Protein AF-A0A1M3KJK5-F1 (afdb_monomer)

Structure (mmCIF, N/CA/C/O backbone):
data_AF-A0A1M3KJK5-F1
#
_entry.id   AF-A0A1M3KJK5-F1
#
loop_
_atom_site.group_PDB
_atom_site.id
_atom_site.type_symbol
_atom_site.label_atom_id
_atom_site.label_alt_id
_atom_site.label_comp_id
_atom_site.label_asym_id
_atom_site.label_entity_id
_atom_site.label_seq_id
_atom_site.pdbx_PDB_ins_code
_atom_site.Cartn_x
_atom_site.Cartn_y
_atom_site.Cartn_z
_atom_site.occupancy
_atom_site.B_iso_or_equiv
_atom_site.auth_seq_id
_atom_site.auth_comp_id
_atom_site.auth_asym_id
_atom_site.auth_atom_id
_atom_site.pdbx_PDB_model_num
ATOM 1 N N . MET A 1 1 ? -6.332 -9.973 34.576 1.00 47.84 1 MET A N 1
ATOM 2 C CA . MET A 1 1 ? -7.235 -8.999 33.937 1.00 47.84 1 MET A CA 1
ATOM 3 C C . MET A 1 1 ? -6.655 -8.721 32.563 1.00 47.84 1 MET A C 1
ATOM 5 O O . MET A 1 1 ? -5.533 -8.240 32.508 1.00 47.84 1 MET A O 1
ATOM 9 N N . GLU A 1 2 ? -7.318 -9.130 31.486 1.00 63.72 2 GLU A N 1
ATOM 10 C CA . GLU A 1 2 ? -6.848 -8.860 30.121 1.00 63.72 2 GLU A CA 1
ATOM 11 C C . GLU A 1 2 ? -7.200 -7.416 29.742 1.00 63.72 2 GLU A C 1
ATOM 13 O O . GLU A 1 2 ? -8.370 -7.074 29.584 1.00 63.72 2 GLU A O 1
ATOM 18 N N . ASP A 1 3 ? -6.183 -6.559 29.656 1.00 72.56 3 ASP A N 1
ATOM 19 C CA . ASP A 1 3 ? -6.280 -5.217 29.083 1.00 72.56 3 ASP A CA 1
ATOM 20 C C . ASP A 1 3 ? -6.172 -5.364 27.560 1.00 72.56 3 ASP A C 1
ATOM 22 O O . ASP A 1 3 ? -5.080 -5.416 26.996 1.00 72.56 3 ASP A O 1
ATOM 26 N N . THR A 1 4 ? -7.304 -5.575 26.887 1.00 74.75 4 THR A N 1
ATOM 27 C CA . THR A 1 4 ? -7.330 -5.562 25.419 1.00 74.75 4 THR A CA 1
ATOM 28 C C . THR A 1 4 ? -7.187 -4.120 24.945 1.00 74.75 4 THR A C 1
ATOM 30 O O . THR A 1 4 ? -8.048 -3.296 25.288 1.00 74.75 4 THR A O 1
ATOM 33 N N . PRO A 1 5 ? -6.149 -3.799 24.159 1.00 81.38 5 PRO A N 1
ATOM 34 C CA . PRO A 1 5 ? -5.909 -2.439 23.719 1.00 81.38 5 PRO A CA 1
ATOM 35 C C . PRO A 1 5 ? -7.051 -1.956 22.812 1.00 81.38 5 PRO A C 1
ATOM 37 O O . PRO A 1 5 ? -7.611 -2.698 22.000 1.00 81.38 5 PRO A O 1
ATOM 40 N N . GLN A 1 6 ? -7.453 -0.698 22.994 1.00 90.44 6 GLN A N 1
ATOM 41 C CA . GLN A 1 6 ? -8.582 -0.084 22.295 1.00 90.44 6 GLN A CA 1
ATOM 42 C C . GLN A 1 6 ? -8.111 1.121 21.484 1.00 90.44 6 GLN A C 1
ATOM 44 O O . GLN A 1 6 ? -7.323 1.939 21.950 1.00 90.44 6 GLN A O 1
ATOM 49 N N . LYS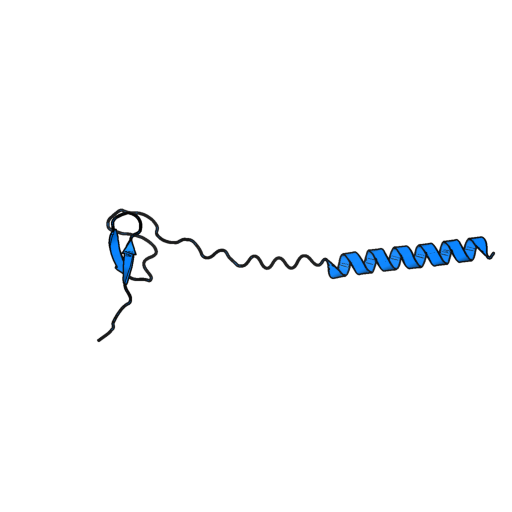 A 1 7 ? -8.672 1.281 20.287 1.00 90.06 7 LYS A N 1
ATOM 50 C CA . LYS A 1 7 ? -8.475 2.440 19.417 1.00 90.06 7 LYS A CA 1
ATOM 51 C C . LYS A 1 7 ? -9.780 3.184 19.173 1.00 90.06 7 LYS A C 1
ATOM 53 O O . LYS A 1 7 ? -10.874 2.627 19.238 1.00 90.06 7 LYS A O 1
ATOM 58 N N . THR A 1 8 ? -9.666 4.447 18.796 1.00 91.69 8 THR A N 1
ATOM 59 C CA . THR A 1 8 ? -10.821 5.282 18.458 1.00 91.69 8 THR A CA 1
ATOM 60 C C . THR A 1 8 ? -11.099 5.250 16.956 1.00 91.69 8 THR A C 1
ATOM 62 O O . THR A 1 8 ? -10.202 5.387 16.124 1.00 91.69 8 THR A O 1
ATOM 65 N N . CYS A 1 9 ? -12.366 5.096 16.578 1.00 91.81 9 CYS A N 1
ATOM 66 C CA . CYS A 1 9 ? -12.808 5.192 15.194 1.00 91.81 9 CYS A CA 1
ATOM 67 C C . CYS A 1 9 ? -12.580 6.605 14.641 1.00 91.81 9 CYS A C 1
ATOM 69 O O . CYS A 1 9 ? -13.207 7.559 15.098 1.00 91.81 9 CYS A O 1
ATOM 71 N N . ARG A 1 10 ? -11.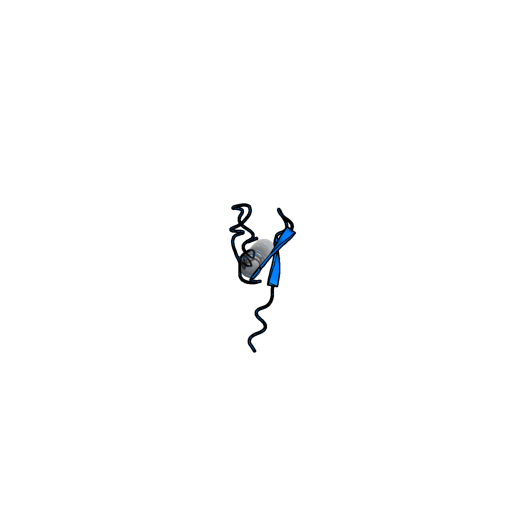786 6.726 13.570 1.00 88.50 10 ARG A N 1
ATOM 72 C CA . ARG A 1 10 ? -11.508 8.002 12.881 1.00 88.50 10 ARG A CA 1
ATOM 73 C C . ARG A 1 10 ? -12.730 8.679 12.234 1.00 88.50 10 ARG A C 1
ATOM 75 O O . ARG A 1 10 ? -12.646 9.838 11.854 1.00 88.50 10 ARG A O 1
ATOM 82 N N . TYR A 1 11 ? -13.845 7.958 12.075 1.00 91.38 11 TYR A N 1
ATOM 83 C CA . TYR A 1 11 ? -15.050 8.462 11.399 1.00 91.38 11 TYR A CA 1
ATOM 84 C C . TYR A 1 11 ? -16.163 8.898 12.355 1.00 91.38 11 TYR A C 1
ATOM 86 O O . TYR A 1 11 ? -16.906 9.817 12.035 1.00 91.38 11 TYR A O 1
ATOM 94 N N . CYS A 1 12 ? -16.330 8.210 13.488 1.00 93.69 12 CYS A N 1
ATOM 95 C CA . CYS A 1 12 ? -17.428 8.475 14.428 1.00 93.69 12 CYS A CA 1
ATOM 96 C C . CYS A 1 12 ? -16.975 8.708 15.873 1.00 93.69 12 CYS A C 1
ATOM 98 O O . CYS A 1 12 ? -17.814 8.997 16.720 1.00 93.69 12 CYS A O 1
ATOM 100 N N . GLY A 1 13 ? -15.684 8.546 16.175 1.00 92.19 13 GLY A N 1
ATOM 101 C CA . GLY A 1 13 ? -15.129 8.811 17.502 1.00 92.19 13 GLY A CA 1
ATOM 102 C C . GLY A 1 13 ? -15.424 7.753 18.568 1.00 92.19 13 GLY A C 1
ATOM 103 O O . GLY A 1 13 ? -15.069 7.960 19.722 1.00 92.19 13 GLY A O 1
ATOM 104 N N . LYS A 1 14 ? -16.061 6.621 18.233 1.00 93.19 14 LYS A N 1
ATOM 105 C CA . LYS A 1 14 ? -16.289 5.539 19.209 1.00 93.19 14 LYS A CA 1
ATOM 106 C C . LYS A 1 14 ? -15.039 4.694 19.453 1.00 93.19 14 LYS A C 1
ATOM 108 O O . LYS A 1 14 ? -14.270 4.466 18.519 1.00 93.19 14 LYS A O 1
ATOM 113 N N . SER A 1 15 ? -14.897 4.182 20.673 1.00 92.06 15 SER A N 1
ATOM 114 C CA . SER A 1 15 ? -13.889 3.186 21.034 1.00 92.06 15 SER A CA 1
ATOM 115 C C . SER A 1 15 ? -14.208 1.826 20.412 1.00 92.06 15 SER A C 1
ATOM 117 O O . SER A 1 15 ? -15.364 1.400 20.317 1.00 92.06 15 SER A O 1
ATOM 119 N N . LEU A 1 16 ? -13.163 1.170 19.931 1.00 91.56 16 LEU A N 1
ATOM 120 C CA . LEU A 1 16 ? -13.182 -0.121 19.266 1.00 91.56 16 LEU A CA 1
ATOM 121 C C . LEU A 1 16 ? -11.927 -0.903 19.671 1.00 91.56 16 LEU A C 1
ATOM 123 O O . LEU A 1 16 ? -10.929 -0.282 20.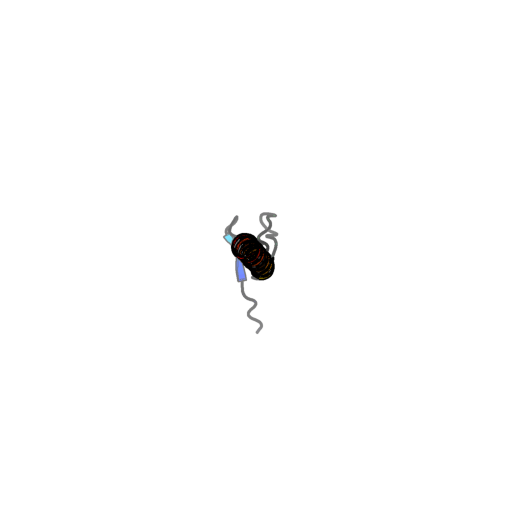028 1.00 91.56 16 LEU A O 1
ATOM 127 N N . PRO A 1 17 ? -11.938 -2.237 19.563 1.00 89.12 17 PRO A N 1
ATOM 128 C CA . PRO A 1 17 ? -10.726 -3.030 19.734 1.00 89.12 17 PRO A CA 1
ATOM 129 C C . PRO A 1 17 ? -9.619 -2.569 18.777 1.00 89.12 17 PRO A C 1
ATOM 131 O O . PRO A 1 17 ? -9.906 -2.160 17.644 1.00 89.12 17 PRO A O 1
ATOM 134 N N . GLU A 1 18 ? -8.357 -2.629 19.195 1.00 86.06 18 GLU A N 1
ATOM 135 C CA . GLU A 1 18 ? -7.233 -2.239 18.339 1.00 86.06 18 GLU A CA 1
ATOM 136 C C . GLU A 1 18 ? -7.150 -3.107 17.074 1.00 86.06 18 GLU A C 1
ATOM 138 O O . G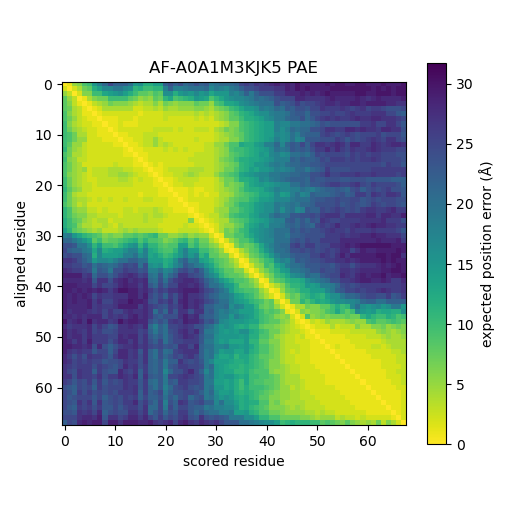LU A 1 18 ? -6.853 -2.611 15.982 1.00 86.06 18 GLU A O 1
ATOM 143 N N . GLU A 1 19 ? -7.575 -4.366 17.169 1.00 83.88 19 GLU A N 1
ATOM 144 C CA . GLU A 1 19 ? -7.639 -5.311 16.053 1.00 83.88 19 GLU A CA 1
ATOM 145 C C . GLU A 1 19 ? -8.864 -5.072 15.153 1.00 83.88 19 GLU A C 1
ATOM 147 O O . GLU A 1 19 ? -8.987 -5.681 14.089 1.00 83.88 19 GLU A O 1
ATOM 152 N N . ALA A 1 20 ? -9.782 -4.170 15.531 1.00 86.56 20 ALA A N 1
ATOM 153 C CA . ALA A 1 20 ? -11.009 -3.929 14.781 1.00 86.56 20 ALA A CA 1
ATOM 154 C C . ALA A 1 20 ? -10.704 -3.377 13.385 1.00 86.56 20 ALA A C 1
ATOM 156 O O . ALA A 1 20 ? -10.285 -2.230 13.201 1.00 86.56 20 ALA A O 1
ATOM 157 N N . ILE A 1 21 ? -10.972 -4.199 12.379 1.00 87.62 21 ILE A N 1
ATOM 158 C CA . ILE A 1 21 ? -10.835 -3.845 10.967 1.00 87.62 21 ILE A CA 1
ATOM 159 C C . ILE A 1 21 ? -12.028 -3.047 10.429 1.00 87.62 21 ILE A C 1
ATOM 161 O O . ILE A 1 21 ? -11.950 -2.417 9.377 1.00 87.62 21 ILE A O 1
ATOM 165 N N . PHE A 1 22 ? -13.131 -3.050 11.171 1.00 90.56 22 PHE A N 1
ATOM 166 C CA . PHE A 1 22 ? -14.411 -2.489 10.775 1.00 90.56 22 PHE A CA 1
ATOM 167 C C . PHE A 1 22 ? -15.096 -1.853 11.984 1.00 90.56 22 PHE A C 1
ATOM 169 O O . PHE A 1 22 ? -15.070 -2.391 13.090 1.00 90.56 22 PHE A O 1
ATOM 176 N N . CYS A 1 23 ? -15.721 -0.696 11.784 1.00 92.94 23 CYS A N 1
ATOM 177 C CA . CYS A 1 23 ? -16.519 -0.030 12.800 1.00 92.94 23 CYS A CA 1
ATOM 178 C C . CYS A 1 23 ? -17.985 -0.458 12.684 1.00 92.94 23 CYS A C 1
ATOM 180 O O . CYS A 1 23 ? -18.697 -0.001 11.790 1.00 92.94 23 CYS A O 1
ATOM 182 N N . TYR A 1 24 ? -18.470 -1.248 13.644 1.00 90.75 24 TYR A N 1
ATOM 183 C CA . TYR A 1 24 ? -19.873 -1.687 13.701 1.00 90.75 24 TYR A CA 1
ATOM 184 C C . TYR A 1 24 ? -20.875 -0.549 13.964 1.00 90.75 24 TYR A C 1
ATOM 186 O O . TYR A 1 24 ? -22.050 -0.676 13.637 1.00 90.75 24 TYR A O 1
ATOM 194 N N . TYR A 1 25 ? -20.420 0.585 14.508 1.00 93.62 25 TYR A N 1
ATOM 195 C CA . TYR A 1 25 ? -21.288 1.723 14.829 1.00 93.62 25 TYR A CA 1
ATOM 196 C C . TYR A 1 25 ? -21.615 2.599 13.622 1.00 93.62 25 TYR A C 1
ATOM 198 O O . TYR A 1 25 ? -22.762 2.992 13.436 1.00 93.62 25 TYR A O 1
ATOM 206 N N . CYS A 1 26 ? -20.611 2.934 12.808 1.00 94.19 26 CYS A N 1
ATOM 207 C CA . CYS A 1 26 ? -20.802 3.757 11.609 1.00 94.19 26 CYS A CA 1
ATOM 208 C C . CYS A 1 26 ? -20.772 2.947 10.308 1.00 94.19 26 CYS A C 1
ATOM 210 O O . CYS A 1 26 ? -20.948 3.530 9.240 1.00 94.19 26 CYS A O 1
ATOM 212 N N . ARG A 1 27 ? -20.577 1.623 10.408 1.00 91.31 27 ARG A N 1
ATOM 213 C CA . ARG A 1 27 ? -20.507 0.665 9.297 1.00 91.31 27 ARG A CA 1
ATOM 214 C C . ARG A 1 27 ? -19.452 1.045 8.252 1.00 91.31 27 ARG A C 1
ATOM 216 O O . ARG A 1 27 ? -19.728 1.042 7.057 1.00 91.31 27 ARG A O 1
ATOM 223 N N . ARG A 1 28 ? -18.252 1.413 8.714 1.00 88.75 28 ARG A N 1
ATOM 224 C CA . ARG A 1 28 ? -17.101 1.759 7.859 1.00 88.75 28 ARG A CA 1
ATOM 225 C C . ARG A 1 28 ? -15.893 0.901 8.172 1.00 88.75 28 ARG A C 1
ATOM 227 O O . ARG A 1 28 ? -15.638 0.579 9.330 1.00 88.75 28 ARG A O 1
ATOM 234 N N . GLU A 1 29 ? -15.120 0.602 7.144 1.00 88.50 29 GLU A N 1
ATOM 235 C CA . GLU A 1 29 ? -13.839 -0.087 7.259 1.00 88.50 29 GLU A CA 1
ATOM 236 C C . GLU A 1 29 ? -12.767 0.845 7.846 1.00 88.50 29 GLU A C 1
ATOM 238 O O . GLU A 1 29 ? -12.719 2.040 7.557 1.00 88.50 29 GLU A O 1
ATOM 243 N N . LEU A 1 30 ? -11.922 0.297 8.719 1.00 84.81 30 LEU A N 1
ATOM 244 C CA . LEU A 1 30 ? -10.839 1.000 9.413 1.00 84.81 30 LEU A CA 1
ATOM 245 C C . LEU A 1 30 ? -9.451 0.566 8.934 1.00 84.81 30 LEU A C 1
ATOM 247 O O . LEU A 1 30 ? -8.465 1.217 9.295 1.00 84.81 30 LEU A O 1
ATOM 251 N N . VAL A 1 31 ? -9.379 -0.519 8.155 1.00 75.38 31 VAL A N 1
ATOM 252 C CA . VAL A 1 31 ? -8.136 -1.083 7.625 1.00 75.38 31 VAL A CA 1
ATOM 253 C C . VAL A 1 31 ? -7.607 -0.208 6.509 1.00 75.38 31 VAL A C 1
ATOM 255 O O . VAL A 1 31 ? -8.093 -0.217 5.386 1.00 75.38 31 VAL A O 1
ATOM 258 N N . THR A 1 32 ? -6.524 0.490 6.807 1.00 66.31 32 THR A N 1
ATOM 259 C CA . THR A 1 32 ? -5.506 0.768 5.804 1.00 66.31 32 THR A CA 1
ATOM 260 C C . THR A 1 32 ? -4.706 -0.519 5.683 1.00 66.31 32 THR A C 1
ATOM 262 O O . THR A 1 32 ? -3.927 -0.838 6.580 1.00 66.31 32 THR A O 1
ATOM 265 N N . ARG A 1 33 ? -4.981 -1.323 4.651 1.00 64.88 33 ARG A N 1
ATOM 266 C CA . ARG A 1 33 ? -4.208 -2.537 4.355 1.00 64.88 33 ARG A CA 1
ATOM 267 C C . ARG A 1 33 ? -2.734 -2.126 4.411 1.00 64.88 33 ARG A C 1
ATOM 269 O O . ARG A 1 33 ? -2.396 -1.215 3.654 1.00 64.88 33 ARG A O 1
ATOM 276 N N . PRO A 1 34 ? -1.891 -2.702 5.292 1.00 61.69 34 PRO A N 1
ATOM 277 C CA . PRO A 1 34 ? -0.472 -2.393 5.256 1.00 61.69 34 PRO A CA 1
ATOM 278 C C . PRO A 1 34 ? -0.028 -2.681 3.829 1.00 61.69 34 PRO A C 1
ATOM 280 O O . PRO A 1 34 ? -0.285 -3.777 3.313 1.00 61.69 34 PRO A O 1
ATOM 283 N N . GLU A 1 35 ? 0.496 -1.659 3.150 1.00 58.88 35 GLU A N 1
ATOM 284 C CA . GLU A 1 35 ? 1.064 -1.836 1.824 1.00 58.88 35 GLU A CA 1
ATOM 285 C C . GLU A 1 35 ? 1.999 -3.031 1.937 1.00 58.88 35 GLU A C 1
ATOM 287 O O . GLU A 1 35 ? 2.889 -3.063 2.792 1.00 58.88 35 GLU A O 1
ATOM 292 N N . ARG A 1 36 ? 1.737 -4.076 1.142 1.00 57.19 36 ARG A N 1
ATOM 293 C CA . ARG A 1 36 ? 2.732 -5.130 0.976 1.00 57.19 36 ARG A CA 1
ATOM 294 C C . ARG A 1 36 ? 4.017 -4.384 0.627 1.00 57.19 36 ARG A C 1
ATOM 296 O O . ARG A 1 36 ? 3.961 -3.607 -0.326 1.00 57.19 36 ARG A O 1
ATOM 303 N N . PRO A 1 37 ? 5.131 -4.579 1.353 1.00 60.91 37 PRO A N 1
ATOM 304 C CA . PRO A 1 37 ? 6.399 -4.076 0.874 1.00 60.91 37 PRO A CA 1
ATOM 305 C C . PRO A 1 37 ? 6.605 -4.771 -0.466 1.00 60.91 37 PRO A C 1
ATOM 307 O O . PRO A 1 37 ? 6.821 -5.983 -0.528 1.00 60.91 37 PRO A O 1
ATOM 310 N N . THR A 1 38 ? 6.391 -4.028 -1.549 1.00 49.81 38 THR A N 1
ATOM 311 C CA . THR A 1 38 ? 6.641 -4.488 -2.905 1.00 49.81 38 THR A CA 1
ATOM 312 C C . THR A 1 38 ? 8.150 -4.559 -3.034 1.00 49.81 38 THR A C 1
ATOM 314 O O . THR A 1 38 ? 8.799 -3.671 -3.577 1.00 49.81 38 THR A O 1
ATOM 317 N N . THR A 1 39 ? 8.732 -5.615 -2.477 1.00 58.25 39 THR A N 1
ATOM 318 C CA . THR A 1 39 ? 10.043 -6.085 -2.886 1.00 58.25 39 THR A CA 1
ATOM 319 C C . THR A 1 39 ? 9.851 -6.647 -4.285 1.00 58.25 39 THR A C 1
ATOM 321 O O . THR A 1 39 ? 9.647 -7.841 -4.472 1.00 58.25 39 THR A O 1
ATOM 324 N N . GLU A 1 40 ? 9.861 -5.763 -5.276 1.00 61.56 40 GLU A N 1
ATOM 325 C CA . GLU A 1 40 ? 10.249 -6.125 -6.627 1.00 61.56 40 GLU A CA 1
ATOM 326 C C . GLU A 1 40 ? 11.747 -5.811 -6.710 1.00 61.56 40 GLU A C 1
ATOM 328 O O . GLU A 1 40 ? 12.133 -4.646 -6.844 1.00 61.56 40 GLU A O 1
ATOM 333 N N . PRO A 1 41 ? 12.639 -6.803 -6.535 1.00 54.72 41 PRO A N 1
ATOM 334 C CA . PRO A 1 41 ? 14.053 -6.570 -6.726 1.00 54.72 41 PRO A CA 1
ATOM 335 C C . PRO A 1 41 ? 14.267 -6.479 -8.234 1.00 54.72 41 PRO A C 1
ATOM 337 O O . PRO A 1 41 ? 14.501 -7.481 -8.902 1.00 54.72 41 PRO A O 1
ATOM 340 N N . LYS A 1 42 ? 14.156 -5.273 -8.792 1.00 52.47 42 LYS A N 1
ATOM 341 C CA . LYS A 1 42 ? 14.550 -4.999 -10.174 1.00 52.47 42 LYS A CA 1
ATOM 342 C C . LYS A 1 42 ? 16.025 -5.418 -10.307 1.00 52.47 42 LYS A C 1
ATOM 344 O O . LYS A 1 42 ? 16.869 -4.817 -9.635 1.00 52.47 42 LYS A O 1
ATOM 349 N N . PRO A 1 43 ? 16.378 -6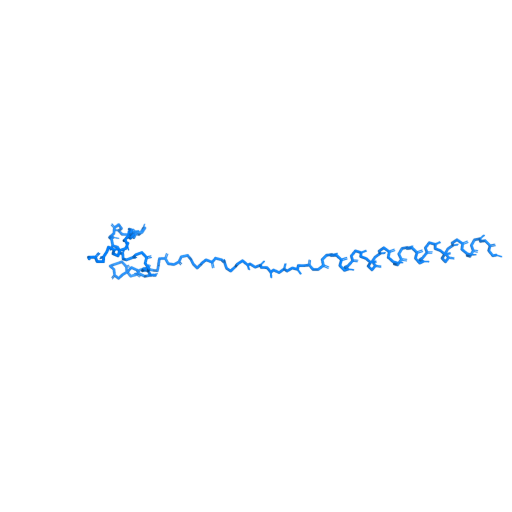.449 -11.101 1.00 56.62 43 PRO A N 1
ATOM 350 C CA . PRO A 1 43 ? 17.738 -6.977 -11.170 1.00 56.62 43 PRO A CA 1
ATOM 351 C C . PRO A 1 43 ? 18.617 -6.060 -12.034 1.00 56.62 43 PRO A C 1
ATOM 353 O O . PRO A 1 43 ? 19.128 -6.448 -13.079 1.00 56.62 43 PRO A O 1
ATOM 356 N N . ILE A 1 44 ? 18.810 -4.815 -11.593 1.00 61.44 44 ILE A N 1
ATOM 357 C CA . ILE A 1 44 ? 19.605 -3.802 -12.301 1.00 61.44 44 ILE A CA 1
ATOM 358 C C . ILE A 1 44 ? 21.075 -4.233 -12.393 1.00 61.44 44 ILE A C 1
ATOM 360 O O . ILE A 1 44 ? 21.753 -3.903 -13.360 1.00 61.44 44 ILE A O 1
ATOM 364 N N . LYS A 1 45 ? 21.566 -5.051 -11.450 1.00 62.06 45 LYS A N 1
ATOM 365 C CA . LYS A 1 45 ? 22.946 -5.551 -11.498 1.00 62.06 45 LYS A CA 1
ATOM 366 C C . LYS A 1 45 ? 23.207 -6.405 -12.741 1.00 62.06 45 LYS A C 1
ATOM 368 O O . LYS A 1 45 ? 24.235 -6.209 -13.374 1.00 62.06 45 LYS A O 1
ATOM 373 N N . LEU A 1 46 ? 22.292 -7.295 -13.133 1.00 70.94 46 LEU A N 1
ATOM 374 C CA . LEU A 1 46 ? 22.527 -8.209 -14.258 1.00 70.94 46 LEU A CA 1
ATOM 375 C C . LEU A 1 46 ? 22.579 -7.467 -15.602 1.00 70.94 46 LEU A C 1
ATOM 377 O O . LEU A 1 46 ? 23.459 -7.732 -16.417 1.00 70.94 46 LEU A O 1
ATOM 381 N N . GLN A 1 47 ? 21.689 -6.490 -15.802 1.00 74.94 47 GLN A N 1
ATOM 382 C CA . GLN A 1 47 ? 21.644 -5.703 -17.036 1.00 74.94 47 GLN A CA 1
ATOM 383 C C . GLN A 1 47 ? 22.921 -4.868 -17.236 1.00 74.94 47 GLN A C 1
ATOM 385 O O . GLN A 1 47 ? 23.423 -4.768 -18.355 1.00 74.94 47 GLN A O 1
ATOM 390 N N . THR A 1 48 ? 23.489 -4.320 -16.156 1.00 79.56 48 THR A N 1
ATOM 391 C CA . THR A 1 48 ? 24.729 -3.536 -16.227 1.00 79.56 48 THR A CA 1
ATOM 392 C C . THR A 1 48 ? 25.941 -4.396 -16.604 1.00 79.56 48 THR A C 1
ATOM 394 O O . THR A 1 48 ? 26.744 -3.968 -17.430 1.00 79.56 48 THR A O 1
ATOM 397 N N . TRP A 1 49 ? 26.067 -5.623 -16.080 1.00 83.69 49 TRP A N 1
ATOM 398 C CA . TRP A 1 49 ? 27.196 -6.510 -16.416 1.00 83.69 49 TRP A CA 1
ATOM 399 C C . TRP A 1 49 ? 27.194 -6.948 -17.885 1.00 83.69 49 TRP A C 1
ATOM 401 O O . TRP A 1 49 ? 28.255 -6.999 -18.507 1.00 83.69 49 TRP A O 1
ATOM 411 N N . VAL A 1 50 ? 26.015 -7.204 -18.463 1.00 88.25 50 VAL A N 1
ATOM 412 C CA . VAL A 1 50 ? 25.886 -7.570 -19.885 1.00 88.25 50 VAL A CA 1
ATOM 413 C C . VAL A 1 50 ? 26.302 -6.409 -20.790 1.00 88.25 50 VAL A C 1
ATOM 415 O O . VAL A 1 50 ? 27.056 -6.611 -21.741 1.00 88.25 50 VAL A O 1
ATOM 418 N N . ALA A 1 51 ? 25.867 -5.186 -20.471 1.00 90.25 51 ALA A N 1
ATOM 419 C CA . ALA A 1 51 ? 26.235 -4.001 -21.242 1.00 90.25 51 ALA A CA 1
ATOM 420 C C . ALA A 1 51 ? 27.751 -3.745 -21.212 1.00 90.25 51 ALA A C 1
ATOM 422 O O . ALA A 1 51 ? 28.354 -3.511 -22.258 1.00 90.25 51 ALA A O 1
ATOM 423 N N . VAL A 1 52 ? 28.381 -3.852 -20.036 1.00 92.56 52 VAL A N 1
ATOM 424 C CA . VAL A 1 52 ? 29.838 -3.693 -19.899 1.00 92.56 52 VAL A CA 1
ATOM 425 C C . VAL A 1 52 ? 30.583 -4.760 -20.703 1.00 92.56 52 VAL A C 1
ATOM 427 O O . VAL A 1 52 ? 31.507 -4.424 -21.440 1.00 92.56 52 VAL A O 1
ATOM 430 N N . GLY A 1 53 ? 30.154 -6.025 -20.627 1.00 94.12 53 GLY A N 1
ATOM 431 C CA . GLY A 1 53 ? 30.759 -7.112 -21.400 1.00 94.12 53 GLY A CA 1
ATOM 432 C C . GLY A 1 53 ? 30.722 -6.856 -22.908 1.00 94.12 53 GLY A C 1
ATOM 433 O O . GLY A 1 53 ? 31.748 -6.975 -23.574 1.00 94.12 53 GLY A O 1
ATOM 434 N N . LEU A 1 54 ? 29.572 -6.430 -23.442 1.00 95.00 54 LEU A N 1
ATOM 435 C CA . LEU A 1 54 ? 29.430 -6.106 -24.866 1.00 95.00 54 LEU A CA 1
ATOM 436 C C . LEU A 1 54 ? 30.339 -4.950 -25.300 1.00 95.00 54 LEU A C 1
ATOM 438 O O . LEU A 1 54 ? 30.988 -5.047 -26.339 1.00 95.00 54 LEU A O 1
ATOM 442 N N . VAL A 1 55 ? 30.426 -3.882 -24.502 1.00 96.12 55 VAL A N 1
ATOM 4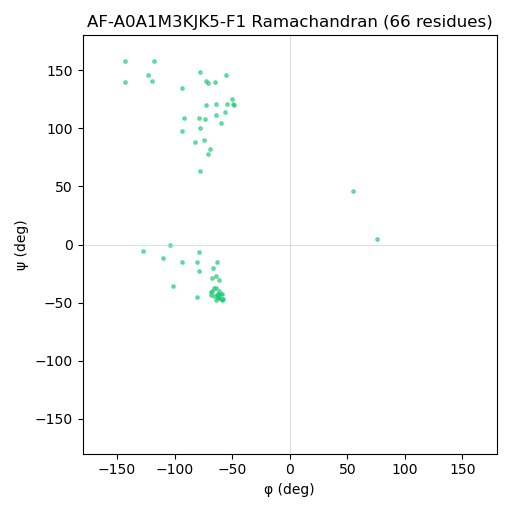43 C CA . VAL A 1 55 ? 31.289 -2.728 -24.808 1.00 96.12 55 VAL A CA 1
ATOM 444 C C . VAL A 1 55 ? 32.763 -3.134 -24.840 1.00 96.12 55 VAL A C 1
ATOM 446 O O . VAL A 1 55 ? 33.486 -2.750 -25.760 1.00 96.12 55 VAL A O 1
ATOM 449 N N . VAL A 1 56 ? 33.207 -3.949 -23.878 1.00 96.50 56 VAL A N 1
ATOM 450 C CA . VAL A 1 56 ? 34.594 -4.432 -23.828 1.00 96.50 56 VAL A CA 1
ATOM 451 C C . VAL A 1 56 ? 34.903 -5.312 -25.038 1.00 96.50 56 VAL A C 1
ATOM 453 O O . VAL A 1 56 ? 35.897 -5.067 -25.718 1.00 96.50 56 VAL A O 1
ATOM 456 N N . ILE A 1 57 ? 34.036 -6.273 -25.371 1.00 96.50 57 ILE A N 1
ATOM 457 C CA . ILE A 1 57 ? 34.229 -7.150 -26.537 1.00 96.50 57 ILE A CA 1
ATOM 458 C C . ILE A 1 57 ? 34.330 -6.328 -27.828 1.00 96.50 57 ILE A C 1
ATOM 460 O O . ILE A 1 57 ? 35.270 -6.517 -28.598 1.00 96.50 57 ILE A O 1
ATOM 464 N N . LEU A 1 58 ? 33.416 -5.375 -28.042 1.00 96.62 58 LEU A N 1
ATOM 465 C CA . LEU A 1 58 ? 33.445 -4.501 -29.219 1.00 96.62 58 LEU A CA 1
ATOM 466 C C . LEU A 1 58 ? 34.739 -3.681 -29.296 1.00 96.62 58 LEU A C 1
ATOM 468 O O . LEU A 1 58 ? 35.336 -3.598 -30.367 1.00 96.62 58 LEU A O 1
ATOM 472 N N . SER A 1 59 ? 35.208 -3.122 -28.176 1.00 95.75 59 SER A N 1
ATOM 473 C CA . SER A 1 59 ? 36.460 -2.352 -28.152 1.00 95.75 59 SER A CA 1
ATOM 474 C C . SER A 1 59 ? 37.683 -3.186 -28.550 1.00 95.75 59 SER A C 1
ATOM 476 O O . SER A 1 59 ? 38.524 -2.711 -29.310 1.00 95.75 59 SER A O 1
ATOM 478 N N . VAL A 1 60 ? 37.753 -4.446 -28.104 1.00 97.31 60 VAL A N 1
ATOM 479 C CA . VAL A 1 60 ? 38.853 -5.366 -28.433 1.00 97.31 60 VAL A CA 1
ATOM 480 C C . VAL A 1 60 ? 38.825 -5.741 -29.913 1.00 97.31 60 VAL A C 1
ATOM 482 O O . VAL A 1 60 ? 39.868 -5.721 -30.562 1.00 97.31 60 VAL A O 1
ATOM 485 N N . VAL A 1 61 ? 37.641 -6.031 -30.464 1.00 97.50 61 VAL A N 1
ATOM 486 C CA . VAL A 1 61 ? 37.476 -6.348 -31.893 1.00 97.50 61 VAL A CA 1
ATOM 487 C C . VAL A 1 61 ? 37.901 -5.165 -32.762 1.00 97.50 61 VAL A C 1
ATOM 489 O O . VAL A 1 61 ? 38.661 -5.348 -33.708 1.00 97.50 61 VAL A O 1
ATOM 492 N N . VAL A 1 62 ? 37.467 -3.945 -32.427 1.00 97.44 62 VAL A N 1
ATOM 493 C CA . VAL A 1 62 ? 37.852 -2.733 -33.167 1.00 97.44 62 VAL A CA 1
ATOM 494 C C . VAL A 1 62 ? 39.360 -2.503 -33.101 1.00 97.44 62 VAL A C 1
ATOM 496 O O . VAL A 1 62 ? 39.974 -2.257 -34.134 1.00 97.44 62 VAL A O 1
ATOM 499 N N . ALA A 1 63 ? 39.974 -2.626 -31.921 1.00 97.25 63 ALA A N 1
ATOM 500 C CA . ALA A 1 63 ? 41.421 -2.492 -31.788 1.00 97.25 63 ALA A CA 1
ATOM 501 C C . ALA A 1 63 ? 42.160 -3.526 -32.651 1.00 97.25 63 ALA A C 1
ATOM 503 O O . ALA A 1 63 ? 43.056 -3.160 -33.402 1.00 97.25 63 ALA A O 1
ATOM 504 N N . TYR A 1 64 ? 41.745 -4.795 -32.611 1.00 97.56 64 TYR A N 1
ATOM 505 C CA . TYR A 1 64 ? 42.351 -5.857 -33.415 1.00 97.56 64 TYR A CA 1
ATOM 506 C C . TYR A 1 64 ? 42.274 -5.579 -34.923 1.00 97.56 64 TYR A C 1
ATOM 508 O O . TYR A 1 64 ? 43.268 -5.759 -35.622 1.00 97.56 64 TYR A O 1
ATOM 516 N N . LEU A 1 65 ? 41.130 -5.090 -35.414 1.00 96.31 65 LEU A N 1
ATOM 517 C CA . LEU A 1 65 ? 40.949 -4.718 -36.823 1.00 96.31 65 LEU A CA 1
ATOM 518 C C . LEU A 1 65 ? 41.779 -3.498 -37.242 1.00 96.31 65 LEU A C 1
ATOM 520 O O . LEU A 1 65 ? 42.123 -3.387 -38.409 1.00 96.31 65 LEU A O 1
ATOM 524 N N . LEU A 1 66 ? 42.083 -2.579 -36.321 1.00 95.88 66 LEU A N 1
ATOM 525 C CA . LEU A 1 66 ? 42.971 -1.441 -36.590 1.00 95.88 66 LEU A CA 1
ATOM 526 C C . LEU A 1 66 ? 44.460 -1.827 -36.556 1.00 95.88 66 LEU A C 1
ATOM 528 O O . LEU A 1 66 ? 45.286 -1.108 -37.112 1.00 95.88 66 LEU A O 1
ATOM 532 N N . LEU A 1 67 ? 44.799 -2.918 -35.862 1.00 92.56 67 LEU A N 1
ATOM 533 C CA . LEU A 1 67 ? 46.161 -3.436 -35.693 1.00 92.56 67 LEU A CA 1
ATOM 534 C C . LEU A 1 67 ? 46.550 -4.513 -36.725 1.00 92.56 67 LEU A C 1
ATOM 536 O O . LEU A 1 67 ? 47.738 -4.821 -36.826 1.00 92.56 67 LEU A O 1
ATOM 540 N N . SER A 1 68 ? 45.578 -5.091 -37.439 1.00 88.12 68 SER A N 1
ATOM 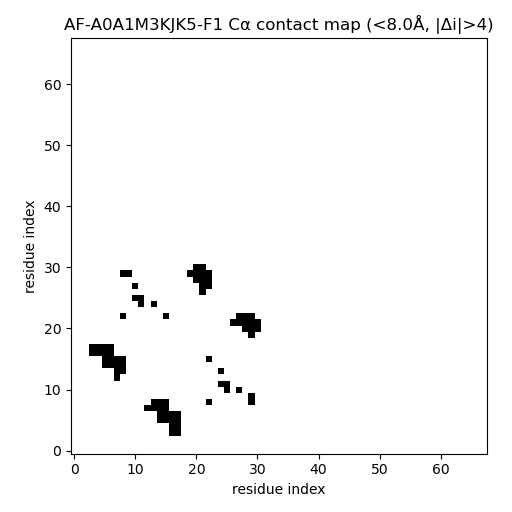541 C CA . SER A 1 68 ? 45.770 -6.100 -38.499 1.00 88.12 68 SER A CA 1
ATOM 542 C C . SER A 1 68 ? 45.816 -5.452 -39.877 1.00 88.12 68 SER A C 1
ATOM 544 O O . SER A 1 68 ? 46.625 -5.919 -40.707 1.00 88.12 68 SER A O 1
#

Solvent-accessible surface area (backbone atoms only — not comparable to full-atom values): 4465 Å² total; per-residue (Å²): 133,88,82,76,60,69,37,65,39,94,86,77,67,47,80,40,55,60,83,50,49,55,39,86,88,79,73,43,78,63,65,73,72,76,75,73,80,79,80,69,80,73,67,61,69,62,59,51,52,54,53,53,51,52,53,52,52,52,52,52,54,52,50,50,67,76,76,107

Radius o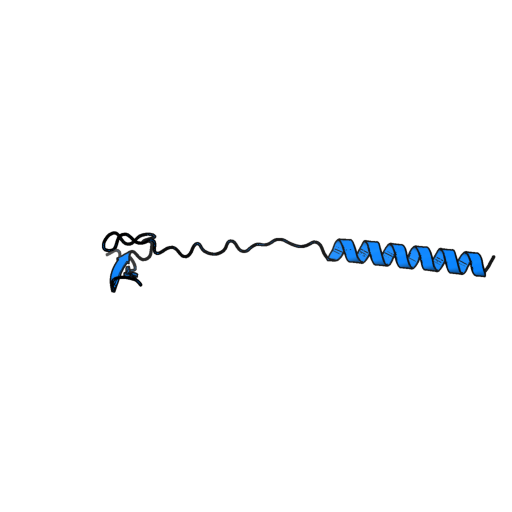f gyration: 29.84 Å; Cα contacts (8 Å, |Δi|>4): 40; chains: 1; bounding box: 67×18×72 Å

Mean predicted aligned error: 15.0 Å

Sequence (68 aa):
MEDTPQKTCRYCGKSLPEEAIFCYYCRRELVTRPERPTTEPKPIKLQTWVAVGLVVILSVVVAYLLLS

Secondary structure (DSSP, 8-state):
-----EEE-TTT--EEETT-SEETTTTEE---PPPP-------HHHHHHHHHHHHHHHHHHHHHHHH-

pLDDT: mean 82.48, std 14.68, range [47.84, 97.56]

Nearest PDB structures (foldseek):
  7r7j-assembly2_B  TM=8.112E-01  e=3.457E+00  Escherichia coli K-12
  2d9g-assembly1_A  TM=6.902E-01  e=2.793E+00  Homo sapiens
  9dby-assembly1_M  TM=5.865E-01  e=3.712E+00  Homo sapiens
  2cr8-assembly1_A 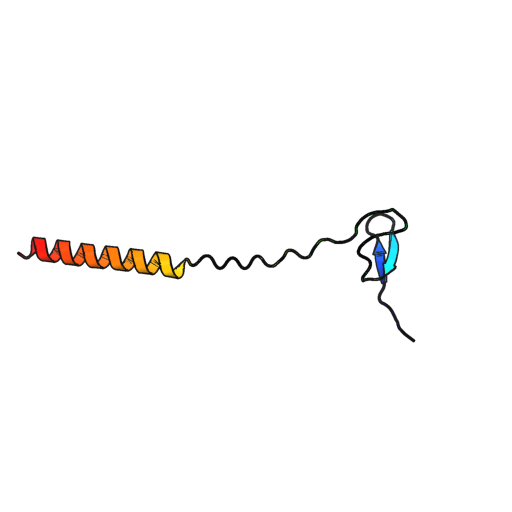 TM=5.065E-01  e=3.986E+00  Homo sapiens

Foldseek 3Di:
DDPQDWDADPPPGDIDGPPDQADPVVGGGPDPPPPDPPPPVPPPVVVVVVVVVVVVVVVVVVVVVVVD